Protein AF-A0A3E1D590-F1 (afdb_monomer_lite)

Foldseek 3Di:
DVVVVVVVVVPCPVVVVVVVVVVVVPPVPPVVVVVLVVVLVVLVVVLVVVVVVLVVVVVVLCCQCPPPPHPPDDDPVNVVVSVVVVVVSVVSVVVSVVCNVVSDPD

Structure (mmCIF, N/CA/C/O backbone):
data_AF-A0A3E1D590-F1
#
_entry.id   AF-A0A3E1D590-F1
#
loop_
_atom_site.group_PDB
_atom_site.id
_atom_site.type_symbol
_atom_site.label_atom_id
_atom_site.label_alt_id
_atom_site.label_comp_id
_atom_site.label_asym_id
_atom_site.label_entity_id
_atom_site.label_seq_id
_atom_site.pdbx_PDB_ins_code
_atom_site.Cartn_x
_atom_site.Cartn_y
_atom_site.Cartn_z
_atom_site.occupancy
_atom_site.B_iso_or_equiv
_atom_site.auth_seq_id
_atom_site.auth_comp_id
_atom_site.auth_asym_id
_atom_site.auth_atom_id
_atom_site.pdbx_PDB_mo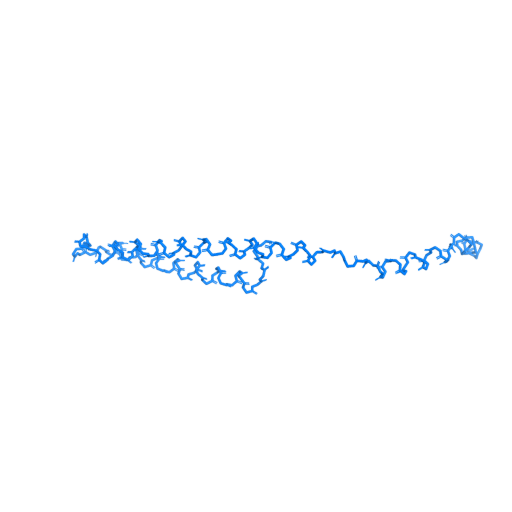del_num
ATOM 1 N N . MET A 1 1 ? 60.007 13.104 -28.550 1.00 57.22 1 MET A N 1
ATOM 2 C CA . MET A 1 1 ? 58.556 13.215 -28.283 1.00 57.22 1 MET A CA 1
ATOM 3 C C . MET A 1 1 ? 57.731 12.994 -29.547 1.00 57.22 1 MET A C 1
ATOM 5 O O . MET A 1 1 ? 56.691 12.372 -29.448 1.00 57.22 1 MET A O 1
ATOM 9 N N . GLU A 1 2 ? 58.201 13.409 -30.726 1.00 56.69 2 GLU A N 1
ATOM 10 C CA . GLU A 1 2 ? 57.476 13.183 -31.988 1.00 56.69 2 GLU A CA 1
ATOM 11 C C . GLU A 1 2 ? 57.438 11.716 -32.459 1.00 56.69 2 GLU A C 1
ATOM 13 O O . GLU A 1 2 ? 56.395 11.248 -32.893 1.00 56.69 2 GLU A O 1
ATOM 18 N N . ILE A 1 3 ? 58.522 10.945 -32.301 1.00 62.91 3 ILE A N 1
ATOM 19 C CA . ILE A 1 3 ? 58.600 9.541 -32.774 1.00 62.91 3 ILE A CA 1
ATOM 20 C C . ILE A 1 3 ? 57.544 8.629 -32.115 1.00 62.91 3 ILE A C 1
ATOM 22 O O . ILE A 1 3 ? 57.023 7.719 -32.751 1.00 62.91 3 ILE A O 1
ATOM 26 N N . ILE A 1 4 ? 57.192 8.904 -30.855 1.00 64.50 4 ILE A N 1
ATOM 27 C CA . ILE A 1 4 ? 56.187 8.141 -30.094 1.00 64.50 4 ILE A CA 1
ATOM 28 C C . ILE A 1 4 ? 54.767 8.433 -30.610 1.00 64.50 4 ILE A C 1
ATOM 30 O O . ILE A 1 4 ? 53.893 7.574 -30.551 1.00 64.50 4 ILE A O 1
ATOM 34 N N . ILE A 1 5 ? 54.531 9.637 -31.136 1.00 62.84 5 ILE A N 1
ATOM 35 C CA . ILE A 1 5 ? 53.224 10.039 -31.667 1.00 62.84 5 ILE A CA 1
ATOM 36 C C . ILE A 1 5 ? 52.970 9.353 -33.015 1.00 62.84 5 ILE A C 1
ATOM 38 O O . ILE A 1 5 ? 51.864 8.879 -33.258 1.00 62.84 5 ILE A O 1
ATOM 42 N N . TYR A 1 6 ? 53.994 9.229 -33.862 1.00 59.72 6 TYR A N 1
ATOM 43 C CA . TYR A 1 6 ? 53.862 8.559 -35.159 1.00 59.72 6 TYR A CA 1
ATOM 44 C C . TYR A 1 6 ? 53.640 7.045 -35.031 1.00 59.72 6 TYR A C 1
ATOM 46 O O . TYR A 1 6 ? 52.785 6.504 -35.728 1.00 59.72 6 TYR A O 1
ATOM 54 N N . SER A 1 7 ? 54.312 6.372 -34.088 1.00 61.84 7 SER A N 1
ATOM 55 C CA . SER A 1 7 ? 54.078 4.940 -33.832 1.00 61.84 7 SER A CA 1
ATOM 56 C C . SER A 1 7 ? 52.701 4.660 -33.222 1.00 61.84 7 SER A C 1
ATOM 58 O O . SER A 1 7 ? 52.083 3.637 -33.514 1.00 61.84 7 SER A O 1
ATOM 60 N N . PHE A 1 8 ? 52.186 5.585 -32.409 1.00 63.94 8 PHE A N 1
ATOM 61 C CA . PHE A 1 8 ? 50.824 5.516 -31.885 1.00 63.94 8 PHE A CA 1
ATOM 62 C C . PHE A 1 8 ? 49.767 5.706 -32.986 1.00 63.94 8 PHE A C 1
ATOM 64 O O . PHE A 1 8 ? 48.743 5.024 -32.979 1.00 63.94 8 PHE A O 1
ATOM 71 N N . LEU A 1 9 ? 50.022 6.589 -33.957 1.00 61.03 9 LEU A N 1
ATOM 72 C CA . LEU A 1 9 ? 49.120 6.845 -35.085 1.00 61.03 9 LEU A CA 1
ATOM 73 C C . LEU A 1 9 ? 49.087 5.701 -36.111 1.00 61.03 9 LEU A C 1
ATOM 75 O O . LEU A 1 9 ? 48.017 5.426 -36.645 1.00 61.03 9 LEU A O 1
ATOM 79 N N . GLU A 1 10 ? 50.196 4.993 -36.347 1.00 66.44 10 GLU A N 1
ATOM 80 C CA . GLU A 1 10 ? 50.204 3.789 -37.202 1.00 66.44 10 GLU A CA 1
ATOM 81 C C . GLU A 1 10 ? 49.479 2.593 -36.561 1.00 66.44 10 GLU A C 1
ATOM 83 O O . GLU A 1 10 ? 48.860 1.791 -37.260 1.00 66.44 10 GLU A O 1
ATOM 88 N N . GLY A 1 11 ? 49.512 2.480 -35.227 1.00 63.59 11 GLY A N 1
ATOM 89 C CA . GLY A 1 11 ? 48.778 1.450 -34.483 1.00 63.59 11 GLY A CA 1
ATOM 90 C C . GLY A 1 11 ? 47.272 1.711 -34.379 1.00 63.59 11 GLY A C 1
ATOM 91 O O . GLY A 1 11 ? 46.498 0.804 -34.059 1.00 63.59 11 GLY A O 1
ATOM 92 N N . LEU A 1 12 ? 46.834 2.939 -34.667 1.00 65.06 12 LEU A N 1
ATOM 93 C CA . LEU A 1 12 ? 45.430 3.309 -34.673 1.00 65.06 12 LEU A CA 1
ATOM 94 C C . LEU A 1 12 ? 44.801 2.845 -35.992 1.00 65.06 12 LEU A C 1
ATOM 96 O O . LEU A 1 12 ? 44.758 3.576 -36.977 1.00 65.06 12 LEU A O 1
ATOM 100 N N . ASN A 1 13 ? 44.283 1.616 -36.021 1.00 69.81 13 ASN A N 1
ATOM 101 C CA . ASN A 1 13 ? 43.472 1.136 -37.139 1.00 69.81 13 ASN A CA 1
ATOM 102 C C . ASN A 1 13 ? 42.131 1.893 -37.146 1.00 69.81 13 ASN A C 1
ATOM 104 O O . ASN A 1 13 ? 41.124 1.425 -36.611 1.00 69.81 13 ASN A O 1
ATOM 108 N N . VAL A 1 14 ? 42.145 3.102 -37.718 1.00 70.50 14 VAL A N 1
ATOM 109 C CA . VAL A 1 14 ? 41.019 4.048 -37.750 1.00 70.50 14 VAL A CA 1
ATOM 110 C C . VAL A 1 14 ? 39.768 3.395 -38.339 1.00 70.50 14 VAL A C 1
ATOM 112 O O . VAL A 1 14 ? 38.666 3.686 -37.889 1.00 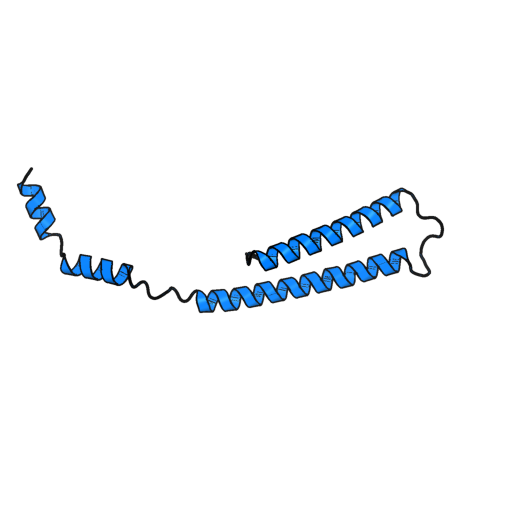70.50 14 VAL A O 1
ATOM 115 N N . GLY A 1 15 ? 39.928 2.452 -39.274 1.00 68.44 15 GLY A N 1
ATOM 116 C CA . GLY A 1 15 ? 38.828 1.661 -39.824 1.00 68.44 15 GLY A CA 1
ATOM 117 C C . GLY A 1 15 ? 38.121 0.812 -38.767 1.00 68.44 15 GLY A C 1
ATOM 118 O O . GLY A 1 15 ? 36.899 0.863 -38.663 1.00 68.44 15 GLY A O 1
ATOM 119 N N . ASN A 1 16 ? 38.871 0.095 -37.926 1.00 68.38 16 ASN A N 1
ATOM 120 C CA . ASN A 1 16 ? 38.300 -0.695 -36.832 1.00 68.38 16 ASN A CA 1
ATOM 121 C C . ASN A 1 16 ? 37.724 0.188 -35.725 1.00 68.38 16 ASN A C 1
ATOM 123 O O . ASN A 1 16 ? 36.664 -0.126 -35.198 1.00 68.38 16 ASN A O 1
ATOM 127 N N . VAL A 1 17 ? 38.381 1.301 -35.391 1.00 70.94 17 VAL A N 1
ATOM 128 C CA . VAL A 1 17 ? 37.879 2.240 -34.376 1.00 70.94 17 VAL A CA 1
ATOM 129 C C . VAL A 1 17 ? 36.567 2.876 -34.843 1.00 70.94 17 VAL A C 1
ATOM 131 O O . VAL A 1 17 ? 35.605 2.914 -34.084 1.00 70.94 17 VAL A O 1
ATOM 134 N N . LEU A 1 18 ? 36.468 3.281 -36.110 1.00 67.69 18 LEU A N 1
ATOM 135 C CA . LEU A 1 18 ? 35.235 3.810 -36.693 1.00 67.69 18 LEU A CA 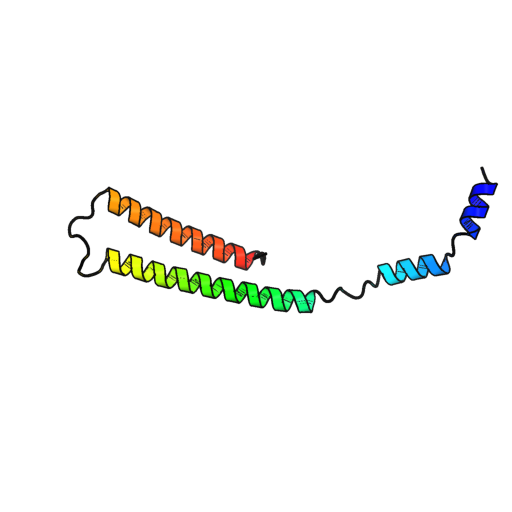1
ATOM 136 C C . LEU A 1 18 ? 34.134 2.741 -36.766 1.00 67.69 18 LEU A C 1
ATOM 138 O O . LEU A 1 18 ? 32.971 3.037 -36.499 1.00 67.69 18 LEU A O 1
ATOM 142 N N . ASN A 1 19 ? 34.487 1.486 -37.054 1.00 67.38 19 ASN A N 1
ATOM 143 C CA . ASN A 1 19 ? 33.552 0.358 -37.033 1.00 67.38 19 ASN A CA 1
ATOM 144 C C . ASN A 1 19 ? 33.057 0.065 -35.600 1.00 67.38 19 ASN A C 1
ATOM 146 O O . ASN A 1 19 ? 31.870 -0.129 -35.368 1.00 67.38 19 ASN A O 1
ATOM 150 N N . VAL A 1 20 ? 33.930 0.132 -34.593 1.00 68.88 20 VAL A N 1
ATOM 151 C CA . VAL A 1 20 ? 33.550 -0.018 -33.179 1.00 68.88 20 VAL A CA 1
ATOM 152 C C . VAL A 1 20 ? 32.694 1.157 -32.700 1.00 68.88 20 VAL A C 1
ATOM 154 O O . VAL A 1 20 ? 31.709 0.924 -32.013 1.00 68.88 20 VAL A O 1
ATOM 157 N N . LEU A 1 21 ? 32.987 2.403 -33.091 1.00 67.19 21 LEU A N 1
ATOM 158 C CA . LEU A 1 21 ? 32.148 3.561 -32.751 1.00 67.19 21 LEU A CA 1
ATOM 159 C C . LEU A 1 21 ? 30.778 3.518 -33.444 1.00 67.19 21 LEU A C 1
ATOM 161 O O . LEU A 1 21 ? 29.765 3.841 -32.823 1.00 67.19 21 LEU A O 1
ATOM 165 N N . THR A 1 22 ? 30.719 3.095 -34.707 1.00 63.91 22 THR A N 1
ATOM 166 C CA . THR A 1 22 ? 29.448 2.938 -35.434 1.00 63.91 22 THR A CA 1
ATOM 167 C C . THR A 1 22 ? 28.612 1.787 -34.869 1.00 63.91 22 THR A C 1
ATOM 169 O O . THR A 1 22 ? 27.411 1.973 -34.689 1.00 63.91 22 THR A O 1
ATOM 172 N N . ASN A 1 23 ? 29.227 0.671 -34.459 1.00 60.66 23 ASN A N 1
ATOM 173 C CA . ASN A 1 23 ? 28.542 -0.420 -33.747 1.00 60.66 23 ASN A CA 1
ATOM 174 C C . ASN A 1 23 ? 28.209 -0.089 -32.282 1.00 60.66 23 ASN A C 1
ATOM 176 O O . ASN A 1 23 ? 27.230 -0.594 -31.758 1.00 60.66 23 ASN A O 1
ATOM 180 N N . ALA A 1 24 ? 28.972 0.768 -31.601 1.00 60.06 24 ALA A N 1
ATOM 181 C CA . ALA A 1 24 ? 28.614 1.244 -30.262 1.00 60.06 24 ALA A CA 1
ATOM 182 C C . ALA A 1 24 ? 27.418 2.211 -30.312 1.00 60.06 24 ALA A C 1
ATOM 184 O O . ALA A 1 24 ? 26.597 2.239 -29.397 1.00 60.06 24 ALA A O 1
ATOM 185 N N . THR A 1 25 ? 27.296 2.974 -31.404 1.00 55.75 25 THR A N 1
ATOM 186 C CA . THR A 1 25 ? 26.139 3.845 -31.669 1.00 55.75 25 THR A CA 1
ATOM 187 C C . THR A 1 25 ? 24.920 3.031 -32.123 1.00 55.75 25 THR A C 1
ATOM 189 O O . THR A 1 25 ? 23.789 3.366 -31.779 1.00 55.75 25 THR A O 1
ATOM 192 N N . TYR A 1 26 ? 25.147 1.915 -32.824 1.00 48.53 26 TYR A N 1
ATOM 193 C CA . TYR A 1 26 ? 24.180 0.846 -33.078 1.00 48.53 26 TYR A CA 1
ATOM 194 C C . TYR A 1 26 ? 24.332 -0.277 -32.048 1.00 48.53 26 TYR A C 1
ATOM 196 O O . TYR A 1 26 ? 24.522 -1.435 -32.402 1.00 48.53 26 TYR A O 1
ATOM 204 N N . SER A 1 27 ? 24.205 0.036 -30.758 1.00 52.81 27 SER A N 1
ATOM 205 C CA . SER A 1 27 ? 23.733 -0.997 -29.837 1.00 52.81 27 SER A CA 1
ATOM 206 C C . SER A 1 27 ? 22.324 -1.342 -30.328 1.00 52.81 27 SER A C 1
ATOM 208 O O . SER A 1 27 ? 21.456 -0.461 -30.251 1.00 52.81 27 SER A O 1
ATOM 210 N N . PRO A 1 28 ? 22.073 -2.518 -30.947 1.00 54.00 28 PRO A N 1
ATOM 211 C CA . PRO A 1 28 ? 20.714 -2.893 -31.296 1.00 54.00 28 PRO A CA 1
ATOM 212 C C . PRO A 1 28 ? 19.985 -2.849 -29.973 1.00 54.00 28 PRO A C 1
ATOM 214 O O . PRO A 1 28 ? 20.373 -3.595 -29.077 1.00 54.00 28 PRO A O 1
ATOM 217 N N . LYS A 1 29 ? 19.071 -1.874 -29.834 1.00 53.34 29 LYS A N 1
ATOM 218 C CA . LYS A 1 29 ? 18.230 -1.641 -28.659 1.00 53.34 29 LYS A CA 1
ATOM 219 C C . LYS A 1 29 ? 18.132 -2.951 -27.914 1.00 53.34 29 LYS A C 1
ATOM 221 O O . LYS A 1 29 ? 17.494 -3.869 -28.426 1.00 53.34 29 LYS A O 1
ATOM 226 N N . LEU A 1 30 ? 18.872 -3.057 -26.809 1.00 53.47 30 LEU A N 1
ATOM 227 C CA . LEU A 1 30 ? 18.790 -4.206 -25.925 1.00 53.47 30 LEU A CA 1
ATOM 228 C C . LEU A 1 30 ? 17.288 -4.407 -25.772 1.00 53.47 30 LEU A C 1
ATOM 230 O O . LEU A 1 30 ? 16.608 -3.444 -25.401 1.00 53.47 30 LEU A O 1
ATOM 234 N N . ASP A 1 31 ? 16.763 -5.543 -26.235 1.00 55.06 31 ASP A N 1
ATOM 235 C CA . ASP A 1 31 ? 15.322 -5.778 -26.399 1.00 55.06 31 ASP A CA 1
ATOM 236 C C . ASP A 1 31 ? 14.663 -6.000 -25.021 1.00 55.06 31 ASP A C 1
ATOM 238 O O . ASP A 1 31 ? 13.896 -6.920 -24.765 1.00 55.06 31 ASP A O 1
ATOM 242 N N . LEU A 1 32 ? 15.004 -5.109 -24.090 1.00 56.91 32 LEU A N 1
ATOM 243 C CA . LEU A 1 32 ? 14.395 -4.822 -22.805 1.00 56.91 32 LEU A CA 1
ATOM 244 C C . LEU A 1 32 ? 12.959 -4.336 -22.979 1.00 56.91 32 LEU A C 1
ATOM 246 O O . LEU A 1 32 ? 12.231 -4.259 -21.998 1.00 56.91 32 LEU A O 1
ATOM 250 N N . SER A 1 33 ? 12.525 -3.993 -24.196 1.00 57.84 33 SER A N 1
ATOM 251 C CA . SER A 1 33 ? 11.109 -3.773 -24.471 1.00 57.84 33 SER A CA 1
ATOM 252 C C . SER A 1 33 ? 10.313 -5.071 -24.311 1.00 57.84 33 SER A C 1
ATOM 254 O O . SER A 1 33 ? 9.231 -5.031 -23.736 1.00 57.84 33 SER A O 1
ATOM 256 N N . ILE A 1 34 ? 10.853 -6.226 -24.718 1.00 57.28 34 ILE A N 1
ATOM 257 C CA . ILE A 1 34 ? 10.210 -7.533 -24.505 1.00 57.28 34 ILE A CA 1
ATOM 258 C C . ILE A 1 34 ? 10.297 -7.986 -23.042 1.00 57.28 34 ILE A C 1
ATOM 260 O O . ILE A 1 34 ? 9.294 -8.423 -22.471 1.00 57.28 34 ILE A O 1
ATOM 264 N N . GLU A 1 35 ? 11.455 -7.845 -22.395 1.00 60.53 35 GLU A N 1
ATOM 265 C CA . GLU A 1 35 ? 11.604 -8.235 -20.984 1.00 60.53 35 GLU A CA 1
ATOM 266 C C . GLU A 1 35 ? 10.872 -7.280 -20.025 1.00 60.53 35 GLU A C 1
ATOM 268 O O . GLU A 1 35 ? 10.235 -7.729 -19.070 1.00 60.53 35 GLU A O 1
ATOM 273 N N . GLY A 1 36 ? 10.868 -5.979 -20.321 1.00 58.16 36 GLY A N 1
ATOM 274 C CA . GLY A 1 36 ? 10.130 -4.954 -19.583 1.00 58.16 36 GLY A CA 1
ATOM 275 C C . GLY A 1 36 ? 8.615 -5.107 -19.715 1.00 58.16 36 GLY A C 1
ATOM 276 O O . GLY A 1 36 ? 7.907 -4.984 -18.720 1.00 58.16 36 GLY A O 1
ATOM 277 N N . MET A 1 37 ? 8.108 -5.483 -20.894 1.00 58.81 37 MET A N 1
ATOM 278 C CA . MET A 1 3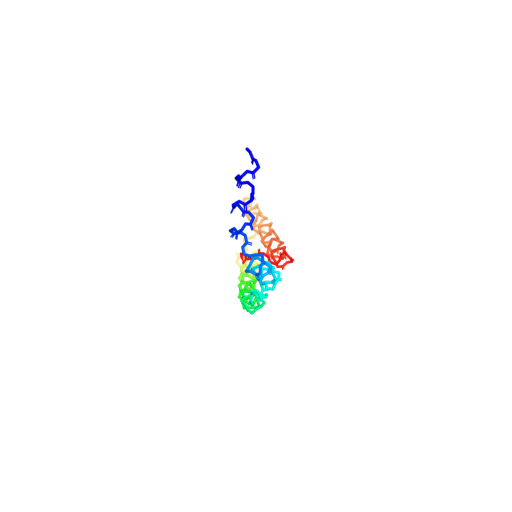7 ? 6.678 -5.744 -21.106 1.00 58.81 37 MET A CA 1
ATOM 279 C C . MET A 1 37 ? 6.191 -6.972 -20.316 1.00 58.81 37 MET A C 1
ATOM 281 O O . MET A 1 37 ? 5.076 -6.967 -19.793 1.00 58.81 37 MET A O 1
ATOM 285 N N . ARG A 1 38 ? 7.043 -7.993 -20.136 1.00 58.88 38 ARG A N 1
ATOM 286 C CA . ARG A 1 38 ? 6.746 -9.143 -19.265 1.00 58.88 38 ARG A CA 1
ATOM 287 C C . ARG A 1 38 ? 6.866 -8.796 -17.774 1.00 58.88 38 ARG A C 1
ATOM 289 O O . ARG A 1 38 ? 6.027 -9.226 -16.984 1.00 58.88 38 ARG A O 1
ATOM 296 N N . SER A 1 39 ? 7.871 -8.008 -17.386 1.00 59.75 39 SER A N 1
ATOM 297 C CA . SER A 1 39 ? 8.052 -7.547 -15.997 1.00 59.75 39 SER A CA 1
ATOM 298 C C . SER A 1 39 ? 6.892 -6.651 -15.534 1.00 59.75 39 SER A C 1
ATOM 300 O O . SER A 1 39 ? 6.364 -6.799 -14.431 1.00 59.75 39 SER A O 1
ATOM 302 N N . GLN A 1 40 ? 6.388 -5.798 -16.428 1.00 61.12 40 GLN A N 1
ATOM 303 C CA . GLN A 1 40 ? 5.256 -4.911 -16.165 1.00 61.12 40 GLN A CA 1
ATOM 304 C C . GLN A 1 40 ? 3.935 -5.673 -15.952 1.00 61.12 40 GLN A C 1
ATOM 306 O O . GLN A 1 40 ? 3.134 -5.305 -15.086 1.00 61.12 40 GLN A O 1
ATOM 311 N N . GLN A 1 41 ? 3.711 -6.768 -16.688 1.00 62.28 41 GLN A N 1
ATOM 312 C CA . GLN A 1 41 ? 2.556 -7.648 -16.471 1.00 62.28 41 GLN A CA 1
ATOM 313 C C . GLN A 1 41 ? 2.635 -8.390 -15.129 1.00 62.28 41 GLN A C 1
ATOM 315 O O . GLN A 1 41 ? 1.621 -8.511 -14.439 1.00 62.28 41 GLN A O 1
ATOM 320 N N . PHE A 1 42 ? 3.829 -8.836 -14.724 1.00 66.12 42 PHE A N 1
ATOM 321 C CA . PHE A 1 42 ? 4.034 -9.481 -13.424 1.00 66.12 42 PHE A CA 1
ATOM 322 C C . PHE A 1 42 ? 3.763 -8.515 -12.259 1.00 66.12 42 PHE A C 1
ATOM 324 O O . PHE A 1 42 ? 3.001 -8.837 -11.348 1.00 66.12 42 PHE A O 1
ATOM 331 N N . SER A 1 43 ? 4.298 -7.295 -12.343 1.00 68.94 43 SER A N 1
ATOM 332 C CA . SER A 1 43 ? 4.062 -6.217 -11.375 1.00 68.94 43 SER A CA 1
ATOM 333 C C . SER A 1 43 ? 2.571 -5.861 -11.236 1.00 68.94 43 SER A C 1
ATOM 335 O O . SER A 1 43 ? 2.037 -5.772 -10.126 1.00 68.94 43 SER A O 1
ATOM 337 N N . THR A 1 44 ? 1.854 -5.777 -12.362 1.00 77.12 44 THR A N 1
ATOM 338 C CA . THR A 1 44 ? 0.405 -5.522 -12.374 1.00 77.12 44 THR A CA 1
ATOM 339 C C . THR A 1 44 ? -0.381 -6.638 -11.675 1.00 77.12 44 THR A C 1
ATOM 341 O O . THR A 1 44 ? -1.309 -6.359 -10.913 1.00 77.12 44 THR A O 1
ATOM 344 N N . GLY A 1 45 ? -0.003 -7.903 -11.884 1.00 79.00 45 GLY A N 1
ATOM 345 C CA . GLY A 1 45 ? -0.652 -9.051 -11.244 1.00 79.00 45 GLY A CA 1
ATOM 346 C C . GLY A 1 45 ? -0.496 -9.063 -9.720 1.00 79.00 45 GLY A C 1
ATOM 347 O O . GLY A 1 45 ? -1.475 -9.267 -8.999 1.00 79.00 45 GLY A O 1
ATOM 348 N N . VAL A 1 46 ? 0.711 -8.781 -9.217 1.00 81.81 46 VAL A N 1
ATOM 349 C CA . VAL A 1 46 ? 0.980 -8.700 -7.769 1.00 81.81 46 VAL A CA 1
ATOM 350 C C . VAL A 1 46 ? 0.203 -7.550 -7.128 1.00 81.81 46 VAL A C 1
ATOM 352 O O . VAL A 1 46 ? -0.345 -7.715 -6.036 1.00 81.81 46 VAL A O 1
ATOM 355 N N . PHE A 1 47 ? 0.077 -6.412 -7.816 1.00 81.50 47 PHE A N 1
ATOM 356 C CA . PHE A 1 47 ? -0.731 -5.293 -7.337 1.00 81.50 47 PHE A CA 1
ATOM 357 C C . PHE A 1 47 ? -2.207 -5.671 -7.168 1.00 81.50 47 PHE A C 1
ATOM 359 O O . PHE A 1 47 ? -2.785 -5.426 -6.110 1.00 81.50 47 PHE A O 1
ATOM 366 N N . PHE A 1 48 ? -2.812 -6.325 -8.165 1.00 84.75 48 PHE A N 1
ATOM 367 C CA . PHE A 1 48 ? -4.198 -6.791 -8.062 1.00 84.75 48 PHE A CA 1
ATOM 368 C C . PHE A 1 48 ? -4.393 -7.797 -6.925 1.00 84.75 48 PHE A C 1
ATOM 370 O O . PHE A 1 48 ? -5.382 -7.711 -6.197 1.00 84.75 48 PHE A O 1
ATOM 377 N N . PHE A 1 49 ? -3.447 -8.720 -6.735 1.00 86.81 49 PHE A N 1
ATOM 378 C CA . PHE A 1 49 ? -3.491 -9.676 -5.630 1.00 86.81 49 PHE A CA 1
ATOM 379 C C . PHE A 1 49 ? -3.420 -8.980 -4.261 1.00 86.81 49 PHE A C 1
ATOM 381 O O . PHE A 1 49 ? -4.202 -9.290 -3.361 1.00 86.81 49 PHE A O 1
ATOM 388 N N . MET A 1 50 ? -2.537 -7.987 -4.118 1.00 87.25 50 MET A N 1
ATOM 389 C CA . MET A 1 50 ? -2.438 -7.161 -2.913 1.00 87.25 50 MET A CA 1
ATOM 390 C C . MET A 1 50 ? -3.740 -6.392 -2.650 1.00 87.25 50 MET A C 1
ATOM 392 O O . MET A 1 50 ? -4.239 -6.396 -1.526 1.00 87.25 50 MET A O 1
ATOM 396 N N . LEU A 1 51 ? -4.316 -5.772 -3.685 1.00 88.06 51 LEU A N 1
ATOM 397 C CA . LEU A 1 51 ? -5.557 -5.001 -3.590 1.00 88.06 51 LEU A CA 1
ATOM 398 C C . LEU A 1 51 ? -6.720 -5.901 -3.157 1.00 88.06 51 LEU A C 1
ATOM 400 O O . LEU A 1 51 ? -7.478 -5.534 -2.262 1.00 88.06 51 LEU A O 1
ATOM 404 N N . LEU A 1 52 ? -6.801 -7.117 -3.704 1.00 91.69 52 LEU A N 1
ATOM 405 C CA . LEU A 1 52 ? -7.772 -8.126 -3.286 1.00 91.69 52 LEU A CA 1
ATOM 406 C C . LEU A 1 52 ? -7.590 -8.516 -1.810 1.00 91.69 52 LEU A C 1
ATOM 408 O O . LEU A 1 52 ? -8.570 -8.593 -1.072 1.00 91.69 52 LEU A O 1
ATOM 412 N N . GLY A 1 53 ? -6.346 -8.690 -1.356 1.00 89.81 53 GLY A N 1
ATOM 413 C CA . GLY A 1 53 ? -6.028 -8.946 0.051 1.00 89.81 53 GLY A CA 1
ATOM 414 C C . GLY A 1 53 ? -6.478 -7.816 0.982 1.00 89.81 53 GLY A C 1
ATOM 415 O O . GLY A 1 53 ? -7.126 -8.077 1.995 1.00 89.81 53 GLY A O 1
ATOM 416 N N . VAL A 1 54 ? -6.208 -6.557 0.617 1.00 89.88 54 VAL A N 1
ATOM 417 C CA . VAL A 1 54 ? -6.673 -5.377 1.369 1.00 89.88 54 VAL A CA 1
ATOM 418 C C . VAL A 1 54 ? -8.201 -5.313 1.401 1.00 89.88 54 VAL A C 1
ATOM 420 O O . VAL A 1 54 ? -8.777 -4.984 2.435 1.00 89.88 54 VAL A O 1
ATOM 423 N N . LEU A 1 55 ? -8.867 -5.668 0.302 1.00 91.19 55 LEU A N 1
ATOM 424 C CA . LEU A 1 55 ? -10.326 -5.679 0.200 1.00 91.19 55 LEU A CA 1
ATOM 425 C C . LEU A 1 55 ? -10.941 -6.729 1.139 1.00 91.19 55 LEU A C 1
ATOM 427 O O . LEU A 1 55 ? -11.837 -6.405 1.918 1.00 91.19 55 LEU A O 1
ATOM 431 N N . VAL A 1 56 ? -10.409 -7.956 1.140 1.00 92.62 56 VAL A N 1
ATOM 432 C CA . VAL A 1 56 ? -10.834 -9.026 2.060 1.00 92.62 56 VAL A CA 1
ATOM 433 C C . VAL A 1 56 ? -10.576 -8.631 3.513 1.00 92.62 56 VAL A C 1
ATOM 435 O O . VAL A 1 56 ? -11.469 -8.746 4.351 1.00 92.62 56 VAL A O 1
ATOM 438 N N . PHE A 1 57 ? -9.382 -8.119 3.817 1.00 89.81 57 PHE A N 1
ATOM 439 C CA . PHE A 1 57 ? -9.026 -7.681 5.165 1.00 89.81 57 PHE A CA 1
ATOM 440 C C . PHE A 1 57 ? -9.936 -6.549 5.661 1.00 89.81 57 PHE A C 1
ATOM 442 O O . PHE A 1 57 ? -10.453 -6.617 6.774 1.00 89.81 57 PHE A O 1
ATOM 449 N N . SER A 1 58 ? -10.203 -5.550 4.817 1.00 88.44 58 SER A N 1
ATOM 450 C CA . SER A 1 58 ? -11.144 -4.464 5.108 1.00 88.44 58 SER A CA 1
ATOM 451 C C . SER A 1 58 ? -12.559 -4.994 5.373 1.00 88.44 58 SER A C 1
ATOM 453 O O . SER A 1 58 ? -13.208 -4.573 6.331 1.00 88.44 58 SER A O 1
ATOM 455 N N . GLY A 1 59 ? -13.014 -5.983 4.594 1.00 88.75 59 GLY A N 1
ATOM 456 C CA . GLY A 1 59 ? -14.295 -6.659 4.810 1.00 88.75 59 GLY A CA 1
ATOM 457 C C . GLY A 1 59 ? -14.388 -7.355 6.171 1.00 88.75 59 GLY A C 1
ATOM 458 O O . GLY A 1 59 ? -15.397 -7.217 6.861 1.00 88.75 59 GLY A O 1
ATOM 459 N N . ILE A 1 60 ? -13.320 -8.036 6.603 1.00 87.75 60 ILE A N 1
ATOM 460 C CA . ILE A 1 60 ? -13.253 -8.658 7.935 1.00 87.75 60 ILE A CA 1
ATOM 461 C C . ILE A 1 60 ? -13.311 -7.586 9.026 1.00 87.75 60 ILE A C 1
ATOM 463 O O . ILE A 1 60 ? -14.097 -7.710 9.960 1.00 87.75 60 ILE A O 1
ATOM 467 N N . VAL A 1 61 ? -12.526 -6.512 8.904 1.00 85.44 61 VAL A N 1
ATOM 468 C CA . VAL A 1 61 ? -12.518 -5.408 9.882 1.00 85.44 61 VAL A CA 1
ATOM 469 C C . VAL A 1 61 ? -13.904 -4.772 10.000 1.00 85.44 61 VAL A C 1
ATOM 471 O O . VAL A 1 61 ? -14.380 -4.542 11.112 1.00 85.44 61 VAL A O 1
ATOM 474 N N . TYR A 1 62 ? -14.582 -4.546 8.874 1.00 84.56 62 TYR A N 1
ATOM 475 C CA . TYR A 1 62 ? -15.948 -4.033 8.851 1.00 84.56 62 TYR A CA 1
ATOM 476 C C . TYR A 1 62 ? -16.928 -4.985 9.547 1.00 84.56 62 TYR A C 1
ATOM 478 O O . TYR A 1 62 ? -17.705 -4.554 10.397 1.00 84.56 62 TYR A O 1
ATOM 486 N N . MET A 1 63 ? -16.854 -6.285 9.247 1.00 83.75 63 MET A N 1
ATOM 487 C CA . MET A 1 63 ? -17.707 -7.302 9.864 1.00 83.75 63 MET A CA 1
ATOM 488 C C . MET A 1 63 ? -17.463 -7.432 11.373 1.00 83.75 63 MET A C 1
ATOM 490 O O . MET A 1 63 ? -18.405 -7.633 12.131 1.00 83.75 63 MET A O 1
ATOM 494 N N . VAL A 1 64 ? -16.223 -7.273 11.835 1.00 80.88 64 VAL A N 1
ATOM 495 C CA . VAL A 1 64 ? -15.896 -7.276 13.269 1.00 80.88 64 VAL A CA 1
ATOM 496 C C . VAL A 1 64 ? -16.430 -6.018 13.965 1.00 80.88 64 VAL A C 1
ATOM 498 O O . VAL A 1 64 ? -16.873 -6.089 15.109 1.00 80.88 64 VAL A O 1
ATOM 501 N N . MET A 1 65 ? -16.414 -4.867 13.288 1.00 74.44 65 MET A N 1
ATOM 502 C CA . MET A 1 65 ? -16.840 -3.592 13.869 1.00 74.44 65 MET A CA 1
ATOM 503 C C . MET A 1 65 ? -18.367 -3.401 13.874 1.00 74.44 65 MET A C 1
ATOM 505 O O . MET A 1 65 ? -18.894 -2.795 14.806 1.00 74.44 65 MET A O 1
ATOM 509 N N . PHE A 1 66 ? -19.070 -3.909 12.857 1.00 73.31 66 PHE A N 1
ATOM 510 C CA . PHE A 1 66 ? -20.516 -3.719 12.660 1.00 73.31 66 PHE A CA 1
ATOM 511 C C . PHE A 1 66 ? -21.345 -5.011 12.716 1.00 73.31 66 PHE A C 1
ATOM 513 O O . PHE A 1 66 ? -22.564 -4.950 12.576 1.00 73.31 66 PHE A O 1
ATOM 520 N N . GLY A 1 67 ? -20.721 -6.177 12.891 1.00 70.50 67 GLY A N 1
ATOM 521 C CA . GLY A 1 67 ? -21.432 -7.452 12.976 1.00 70.50 67 GLY A CA 1
ATOM 522 C C . GLY A 1 67 ? -22.222 -7.618 14.274 1.00 70.50 67 GLY A C 1
ATOM 523 O O . GLY A 1 67 ? -21.992 -6.920 15.257 1.00 70.50 67 GLY A O 1
ATOM 524 N N . ASP A 1 68 ? -23.113 -8.609 14.308 1.00 60.38 68 ASP A N 1
ATOM 525 C CA . ASP A 1 68 ? -24.007 -8.880 15.450 1.00 60.38 68 ASP A CA 1
ATOM 526 C C . ASP A 1 68 ? -23.284 -9.192 16.775 1.00 60.38 68 ASP A C 1
ATOM 528 O O . ASP A 1 68 ? -23.875 -9.106 17.850 1.00 60.38 68 ASP A O 1
ATOM 532 N N . HIS A 1 69 ? -21.990 -9.521 16.714 1.00 61.00 69 HIS A N 1
ATOM 533 C CA . HIS A 1 69 ? -21.130 -9.745 17.881 1.00 61.00 69 HIS A CA 1
ATOM 534 C C . HIS A 1 69 ? -20.348 -8.490 18.311 1.00 61.00 69 HIS A C 1
ATOM 536 O O . HIS A 1 69 ? -19.482 -8.578 19.185 1.00 61.00 69 HIS A O 1
ATOM 542 N 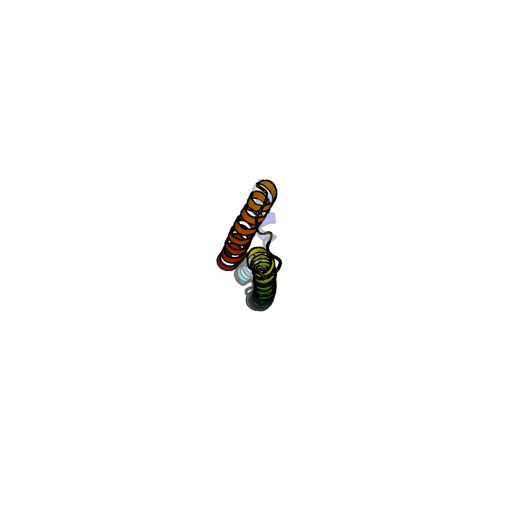N . ALA A 1 70 ? -20.619 -7.327 17.710 1.00 61.59 70 ALA A N 1
ATOM 543 C CA . ALA A 1 70 ? -19.925 -6.090 18.033 1.00 61.59 70 ALA A CA 1
ATOM 544 C C . ALA A 1 70 ? -20.176 -5.702 19.505 1.00 61.59 70 ALA A C 1
ATOM 546 O O . ALA A 1 70 ? -21.325 -5.652 19.964 1.00 61.59 70 ALA A O 1
ATOM 547 N N . PRO A 1 71 ? -19.117 -5.419 20.284 1.00 61.91 71 PRO A N 1
ATOM 548 C CA . PRO A 1 71 ? -19.263 -5.100 21.694 1.00 61.91 71 PRO A CA 1
ATOM 549 C C . PRO A 1 71 ? -20.075 -3.809 21.860 1.00 61.91 71 PRO A C 1
ATOM 551 O O . PRO A 1 71 ? -19.669 -2.734 21.424 1.00 61.91 71 PRO A O 1
ATOM 554 N N . LYS A 1 72 ? -21.205 -3.901 22.579 1.00 65.00 72 LYS A N 1
ATOM 555 C CA . LYS A 1 72 ? -22.134 -2.790 22.894 1.00 65.00 72 LYS A CA 1
ATOM 556 C C . LYS A 1 72 ? -21.454 -1.548 23.498 1.00 65.00 72 LYS A C 1
ATOM 558 O O . LYS A 1 72 ? -22.042 -0.469 23.523 1.00 65.00 72 LYS A O 1
ATOM 563 N N . LYS A 1 73 ? -20.236 -1.705 24.030 1.00 66.75 73 LYS A N 1
ATOM 564 C CA . LYS A 1 73 ? -19.400 -0.645 24.598 1.00 66.75 73 LYS A CA 1
ATOM 565 C C . LYS A 1 73 ? -17.932 -0.906 24.227 1.00 66.75 73 LYS A C 1
ATOM 567 O O . LYS A 1 73 ? -17.229 -1.597 24.959 1.00 66.75 73 LYS A O 1
ATOM 572 N N . MET A 1 74 ? -17.472 -0.367 23.096 1.00 65.25 74 MET A N 1
ATOM 573 C CA . MET A 1 74 ? -16.056 -0.443 22.700 1.00 65.25 74 MET A CA 1
ATOM 574 C C . MET A 1 74 ? -15.175 0.249 23.747 1.00 65.25 74 MET A C 1
ATOM 576 O O . MET A 1 74 ? -15.418 1.407 24.108 1.00 65.25 74 MET A O 1
ATOM 580 N N . ARG A 1 75 ? -14.135 -0.437 24.237 1.00 76.25 75 ARG A N 1
ATOM 581 C CA . ARG A 1 75 ? -13.149 0.195 25.133 1.00 76.25 75 ARG A CA 1
ATOM 582 C C . ARG A 1 75 ? -12.321 1.214 24.348 1.00 76.25 75 ARG A C 1
ATOM 584 O O . ARG A 1 75 ? -12.080 1.049 23.156 1.00 76.25 75 ARG A O 1
ATOM 591 N N . SER A 1 76 ? -11.823 2.248 25.033 1.00 74.94 76 SER A N 1
ATOM 592 C CA . SER A 1 76 ? -10.975 3.284 24.409 1.00 74.94 76 SER A CA 1
ATOM 593 C C . SER A 1 76 ? -9.779 2.682 23.645 1.00 74.94 76 SER A C 1
ATOM 595 O O . SER A 1 76 ? -9.452 3.126 22.547 1.00 74.94 76 SER A O 1
ATOM 597 N N . GLY A 1 77 ? -9.198 1.596 24.175 1.00 77.44 77 GLY A N 1
ATOM 598 C CA . GLY A 1 77 ? -8.115 0.851 23.523 1.00 77.44 77 GLY A CA 1
ATOM 599 C C . GLY A 1 77 ? -8.521 0.140 22.225 1.00 77.44 77 GLY A C 1
ATOM 600 O O . GLY A 1 77 ? -7.772 0.197 21.256 1.00 77.44 77 GLY A O 1
ATOM 601 N N . GLU A 1 78 ? -9.718 -0.455 22.151 1.00 78.88 78 GLU A N 1
ATOM 602 C CA . GLU A 1 78 ? -10.229 -1.039 20.897 1.00 78.88 78 GLU A CA 1
ATOM 603 C C . GLU A 1 78 ? -10.454 0.044 19.849 1.00 78.88 78 GLU A C 1
ATOM 605 O O . GLU A 1 78 ? -10.061 -0.115 18.699 1.00 78.88 78 GLU A O 1
ATOM 610 N N . LYS A 1 79 ? -11.025 1.185 20.246 1.00 79.69 79 LYS A N 1
ATOM 611 C CA . LYS A 1 79 ? -11.277 2.297 19.325 1.00 79.69 79 LYS A CA 1
ATOM 612 C C . LYS A 1 79 ? -9.981 2.833 18.705 1.00 79.69 79 LYS A C 1
ATOM 614 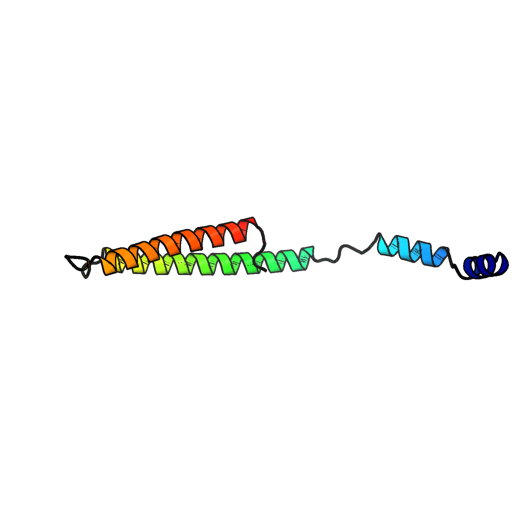O O . LYS A 1 79 ? -9.955 3.140 17.516 1.00 79.69 79 LYS A O 1
ATOM 619 N N . MET A 1 80 ? -8.903 2.900 19.490 1.00 85.94 80 MET A N 1
ATOM 620 C CA . MET A 1 80 ? -7.571 3.259 18.996 1.00 85.94 80 MET A CA 1
ATOM 621 C C . MET A 1 80 ? -7.011 2.194 18.046 1.00 85.94 80 MET A C 1
ATOM 623 O O . MET A 1 80 ? -6.469 2.540 17.000 1.00 85.94 80 MET A O 1
ATOM 627 N N . MET A 1 81 ? -7.184 0.910 18.369 1.00 85.00 81 MET A N 1
ATOM 628 C CA . MET A 1 81 ? -6.723 -0.194 17.526 1.00 85.00 81 MET A CA 1
ATOM 629 C C . MET A 1 81 ? -7.431 -0.201 16.162 1.00 85.00 81 MET A C 1
ATOM 631 O O . MET A 1 81 ? -6.763 -0.241 15.133 1.00 85.00 81 MET A O 1
ATOM 635 N N . PHE A 1 82 ? -8.760 -0.058 16.132 1.00 83.69 82 PHE A N 1
ATOM 636 C CA . PHE A 1 82 ? -9.518 0.070 14.882 1.00 83.69 82 PHE A CA 1
ATOM 637 C C . PHE A 1 82 ? -9.151 1.336 14.104 1.00 83.69 82 PHE A C 1
ATOM 639 O O . PHE A 1 82 ? -9.017 1.285 12.883 1.00 83.69 82 PHE A O 1
ATOM 646 N N . GLY A 1 83 ? -8.922 2.455 14.795 1.00 87.19 83 GLY A N 1
ATOM 647 C CA . GLY A 1 83 ? -8.439 3.684 14.165 1.00 87.19 83 GLY A CA 1
ATOM 648 C C . GLY A 1 83 ? -7.095 3.491 13.457 1.00 87.19 83 GLY A C 1
ATOM 649 O O . GLY A 1 83 ? -6.951 3.880 12.301 1.00 87.19 83 GLY A O 1
ATOM 650 N N . LEU A 1 84 ? -6.133 2.833 14.112 1.00 90.00 84 LEU A N 1
ATOM 651 C CA . LEU A 1 84 ? -4.827 2.520 13.521 1.00 90.00 84 LEU A CA 1
ATOM 652 C C . LEU A 1 84 ? -4.938 1.561 12.332 1.00 90.00 84 LEU A C 1
ATOM 654 O O . LEU A 1 84 ? -4.230 1.745 11.346 1.00 90.00 84 LEU A O 1
ATOM 658 N N . ILE A 1 85 ? -5.842 0.580 12.391 1.00 89.38 85 ILE A N 1
ATOM 659 C CA . ILE A 1 85 ? -6.102 -0.338 11.273 1.00 89.38 85 ILE A CA 1
ATOM 660 C C . ILE A 1 85 ? -6.628 0.430 10.055 1.00 89.38 85 ILE A C 1
ATOM 662 O O . ILE A 1 85 ? -6.117 0.248 8.952 1.00 89.38 85 ILE A O 1
ATOM 666 N N . ILE A 1 86 ? -7.599 1.328 10.246 1.00 87.25 86 ILE A N 1
ATOM 667 C CA . ILE A 1 86 ? -8.157 2.148 9.159 1.00 87.25 86 ILE A CA 1
ATOM 668 C C . ILE A 1 86 ? -7.076 3.047 8.548 1.00 87.25 86 ILE A C 1
ATOM 670 O O . ILE A 1 86 ? -6.945 3.113 7.326 1.00 87.25 86 ILE A O 1
ATOM 674 N N . ILE A 1 87 ? -6.262 3.696 9.386 1.00 91.88 87 ILE A N 1
ATOM 675 C CA . ILE A 1 87 ? -5.133 4.515 8.926 1.00 91.88 87 ILE A CA 1
ATOM 676 C C . ILE A 1 87 ? -4.135 3.658 8.135 1.00 91.88 87 ILE A C 1
ATOM 678 O O . ILE A 1 87 ? -3.720 4.051 7.046 1.00 91.88 87 ILE A O 1
ATOM 682 N N . GLY A 1 88 ? -3.789 2.472 8.639 1.00 90.38 88 GLY A N 1
ATOM 683 C CA . GLY A 1 88 ? -2.888 1.534 7.970 1.00 90.38 88 GLY A CA 1
ATOM 684 C C . GLY A 1 88 ? -3.396 1.100 6.594 1.00 90.38 88 GLY A C 1
ATOM 685 O O . GLY A 1 88 ? -2.617 1.078 5.644 1.00 90.38 88 GLY A O 1
ATOM 686 N N . ILE A 1 89 ? -4.699 0.836 6.456 1.00 90.12 89 ILE A N 1
ATOM 687 C CA . ILE A 1 89 ? -5.328 0.506 5.168 1.00 90.12 89 ILE A CA 1
ATOM 688 C C . ILE A 1 89 ? -5.185 1.670 4.179 1.00 90.12 89 ILE A C 1
ATOM 690 O O . ILE A 1 89 ? -4.761 1.455 3.045 1.00 90.12 89 ILE A O 1
ATOM 694 N N . ILE A 1 90 ? -5.486 2.905 4.597 1.00 90.00 90 ILE A N 1
ATOM 695 C CA . ILE A 1 90 ? -5.380 4.093 3.729 1.00 90.00 90 ILE A CA 1
ATOM 696 C C . ILE A 1 90 ? -3.940 4.280 3.244 1.00 90.00 90 ILE A C 1
ATOM 698 O O . ILE A 1 90 ? -3.705 4.502 2.053 1.00 90.00 90 ILE A O 1
ATOM 702 N N . VAL A 1 91 ? -2.970 4.161 4.154 1.00 91.38 91 VAL A N 1
ATOM 703 C CA . VAL A 1 91 ? -1.545 4.250 3.823 1.00 91.38 91 VAL A CA 1
ATOM 704 C C . VAL A 1 91 ? -1.159 3.142 2.842 1.00 91.38 91 VAL A C 1
ATOM 706 O O . VAL A 1 91 ? -0.579 3.442 1.803 1.00 91.38 91 VAL A O 1
ATOM 709 N N . ALA A 1 92 ? -1.538 1.889 3.102 1.00 87.94 92 ALA A N 1
ATOM 710 C CA . ALA A 1 92 ? -1.222 0.759 2.229 1.00 87.94 92 ALA A CA 1
ATOM 711 C C . ALA A 1 92 ? -1.770 0.942 0.803 1.00 87.94 92 ALA A C 1
ATOM 713 O O . ALA A 1 92 ? -1.037 0.747 -0.164 1.00 87.94 92 ALA A O 1
ATOM 714 N N . VAL A 1 93 ? -3.026 1.382 0.662 1.00 86.69 93 VAL A N 1
ATOM 715 C CA . VAL A 1 93 ? -3.643 1.654 -0.649 1.00 86.69 93 VAL A CA 1
ATOM 716 C C . VAL A 1 93 ? -2.945 2.812 -1.362 1.00 86.69 93 VAL A C 1
ATOM 718 O O . VAL A 1 93 ? -2.685 2.728 -2.561 1.00 86.69 93 VAL A O 1
ATOM 721 N N . THR A 1 94 ? -2.595 3.874 -0.633 1.00 87.38 94 THR A N 1
ATOM 722 C CA . THR A 1 94 ? -1.908 5.044 -1.201 1.00 87.38 94 THR A CA 1
ATOM 723 C C . THR A 1 94 ? -0.517 4.672 -1.705 1.00 87.38 94 THR A C 1
ATOM 725 O O . THR A 1 94 ? -0.170 4.983 -2.841 1.00 87.38 94 THR A O 1
ATOM 728 N N . PHE A 1 95 ? 0.268 3.958 -0.895 1.00 86.31 95 PHE A N 1
ATOM 729 C CA . PHE A 1 95 ? 1.593 3.483 -1.288 1.00 86.31 95 PHE A CA 1
ATOM 730 C C . PHE A 1 95 ? 1.524 2.477 -2.436 1.00 86.31 95 PHE A C 1
ATOM 732 O O . PHE A 1 95 ? 2.310 2.592 -3.370 1.00 86.31 95 PHE A O 1
ATOM 739 N N . GLY A 1 96 ? 0.565 1.548 -2.423 1.00 83.81 96 GLY A N 1
ATOM 740 C CA . GLY A 1 96 ? 0.347 0.637 -3.546 1.00 83.81 96 GLY A CA 1
ATOM 741 C C . GLY A 1 96 ? 0.024 1.389 -4.842 1.00 83.81 96 GLY A C 1
ATOM 742 O O . GLY A 1 96 ? 0.618 1.112 -5.882 1.00 83.81 96 GLY A O 1
ATOM 743 N N . GLY A 1 97 ? -0.879 2.373 -4.790 1.00 83.06 97 GLY A N 1
ATOM 744 C CA . GLY A 1 97 ? -1.232 3.193 -5.953 1.00 83.06 97 GLY A CA 1
ATOM 745 C C . GLY A 1 97 ? -0.056 4.026 -6.475 1.00 83.06 97 GLY A C 1
ATOM 746 O O . GLY A 1 97 ? 0.165 4.099 -7.684 1.00 83.06 97 GLY A O 1
ATOM 747 N N . LEU A 1 98 ? 0.748 4.596 -5.571 1.00 84.06 98 LEU A N 1
ATOM 748 C CA . LEU A 1 98 ? 1.980 5.308 -5.925 1.00 84.06 98 LEU A CA 1
ATOM 749 C C . LEU A 1 98 ? 3.019 4.381 -6.572 1.00 84.06 98 LEU A C 1
ATOM 751 O O . LEU A 1 98 ? 3.674 4.793 -7.527 1.00 84.06 98 LEU A O 1
ATOM 755 N N . GLN A 1 99 ? 3.148 3.134 -6.108 1.00 76.38 99 GLN A N 1
ATOM 756 C CA . GLN A 1 99 ? 4.038 2.141 -6.722 1.00 76.38 99 GLN A CA 1
ATOM 757 C C . GLN A 1 99 ? 3.601 1.790 -8.154 1.00 76.38 99 GLN A C 1
ATOM 759 O O . GLN A 1 99 ? 4.453 1.633 -9.028 1.00 76.38 99 GLN A O 1
ATOM 764 N N . MET A 1 100 ? 2.291 1.753 -8.428 1.00 73.19 100 MET A N 1
ATOM 765 C CA . MET A 1 100 ? 1.769 1.576 -9.788 1.00 73.19 100 MET A CA 1
ATOM 766 C C . MET A 1 100 ? 2.059 2.771 -10.705 1.00 73.19 100 MET A C 1
ATOM 768 O O . MET A 1 100 ? 2.477 2.575 -11.844 1.00 73.19 100 MET A O 1
ATOM 772 N N . LEU A 1 101 ? 1.869 4.005 -10.220 1.00 69.38 101 LEU A N 1
ATOM 773 C CA . LEU A 1 101 ? 2.129 5.217 -11.008 1.00 69.38 101 LEU A CA 1
ATOM 774 C C . LEU A 1 101 ? 3.626 5.415 -11.290 1.00 69.38 101 LEU A C 1
ATOM 776 O O . LEU A 1 101 ? 3.999 5.875 -12.365 1.00 69.38 101 LEU A O 1
ATOM 780 N N . GLY A 1 102 ? 4.481 5.060 -10.329 1.00 65.88 102 GLY A N 1
ATOM 781 C CA . GLY A 1 102 ? 5.933 5.153 -10.465 1.00 65.88 102 GLY A CA 1
ATOM 782 C C . GLY A 1 102 ? 6.552 4.088 -11.373 1.00 65.88 102 GLY A C 1
ATOM 783 O O . GLY A 1 102 ? 7.746 4.174 -11.647 1.00 65.88 102 GLY A O 1
ATOM 784 N N . GLY A 1 103 ? 5.783 3.081 -11.814 1.00 59.25 103 GLY A N 1
ATOM 785 C CA . GLY A 1 103 ? 6.277 1.966 -12.631 1.00 59.25 103 GLY A CA 1
ATOM 786 C C . GLY A 1 103 ? 7.360 1.124 -11.949 1.00 59.25 103 GLY A C 1
ATOM 787 O O . GLY A 1 103 ? 8.024 0.334 -12.612 1.00 59.25 103 GLY A O 1
ATOM 788 N N . ASN A 1 104 ? 7.554 1.307 -10.642 1.00 55.53 104 ASN A N 1
ATOM 789 C CA . ASN A 1 104 ? 8.704 0.815 -9.899 1.00 55.53 104 ASN A CA 1
ATOM 790 C C . ASN A 1 104 ? 8.205 -0.117 -8.794 1.00 55.53 104 ASN A C 1
ATOM 792 O O . ASN A 1 104 ? 8.139 0.229 -7.615 1.00 55.53 104 ASN A O 1
ATOM 796 N N . LEU A 1 105 ? 7.779 -1.300 -9.218 1.00 54.12 105 LEU A N 1
ATOM 797 C CA . LEU A 1 105 ? 7.545 -2.448 -8.348 1.00 54.12 105 LEU A CA 1
ATOM 798 C C . LEU A 1 105 ? 8.711 -3.418 -8.585 1.00 54.12 105 LEU A C 1
ATOM 800 O O . LEU A 1 105 ? 8.500 -4.544 -9.016 1.00 54.12 105 LEU A O 1
ATOM 804 N N . PHE A 1 106 ? 9.922 -2.923 -8.301 1.00 49.53 106 PHE A N 1
ATOM 805 C CA . PHE A 1 106 ? 11.219 -3.555 -8.582 1.00 49.53 106 PHE A CA 1
ATOM 806 C C . PHE A 1 106 ? 11.553 -3.784 -10.065 1.00 49.53 106 PHE A C 1
ATOM 808 O O . PHE A 1 106 ? 10.644 -4.031 -10.889 1.00 49.53 106 PHE A O 1
#

pLDDT: mean 72.38, std 12.77, range [48.53, 92.62]

Secondary structure (DSSP, 8-state):
-HHHHHHHHHH--HHHHHHHHHHHHT----SHHHHHHHHHHHHHHHHHHHHHHHHHHHHHHHHHHHSTT--SS--HHHHHHHHHHHHHHHHHHHHHHHHHHTT---

Sequence (106 aa):
MEIIIYSFLEGLNVGNVLNVLTNATYSPKLDLSIEGMRSQQFSTGVFFFMLLGVLVFSGIVYMVMFGDHAPKKMRSGEKMMFGLIIIGIIVAVTFGGLQMLGGNLF

Radius of gyration: 30.35 Å; chains: 1; bounding box: 83×23×65 Å